Protein AF-A0AB37Z3T2-F1 (afdb_monomer)

Radius of gyration: 26.69 Å; Cα contacts (8 Å, |Δi|>4): 34; chains: 1; bounding box: 44×26×99 Å

Organism: NCBI:txid592361

Secondary structure (DSSP, 8-state):
----HHHHHHHHHHHHHHHHHHHHHHHHHHHHHHHHHTTTTS------HHHHHHHHHHHHHHHHHHHHHHHHHHHHHSPPPP----------------

Sequence (98 aa):
MSKPNTALKLHALRHELNWRSETVQAAGIGLCAIASLLGADGEDHQLSEELTSGLAHAALALGELIKETGSRMWEISAPAAPTEFQKQDGAAAVGSAV

pLDDT: mean 81.57, std 18.87, range [40.0, 98.19]

Solvent-accessible surface area (backbone atoms only — not comparable to full-atom values): 6045 Å² total; per-residue (Å²): 137,84,84,73,64,62,65,56,52,51,50,51,52,50,50,53,50,49,57,49,50,52,52,43,50,53,41,50,54,50,44,51,53,50,38,43,61,74,26,74,77,74,49,90,57,91,66,52,71,68,54,52,50,51,49,52,53,50,46,51,53,40,49,51,50,39,52,54,51,50,52,55,49,47,63,72,68,50,74,79,74,79,76,76,76,82,76,82,83,75,76,88,86,83,86,79,92,130

Structure (mmCIF, N/CA/C/O backbone):
data_AF-A0AB37Z3T2-F1
#
_entry.id   AF-A0AB37Z3T2-F1
#
loop_
_atom_site.group_PDB
_atom_site.id
_atom_site.type_symbol
_atom_site.label_atom_id
_atom_site.label_alt_id
_atom_site.label_comp_id
_atom_site.label_asym_id
_atom_site.label_entity_id
_atom_site.label_seq_id
_atom_site.pdbx_PDB_ins_code
_atom_site.Cartn_x
_atom_site.Cartn_y
_atom_site.Cartn_z
_atom_site.occupancy
_atom_site.B_iso_or_equiv
_atom_site.auth_seq_id
_atom_site.auth_comp_id
_atom_site.auth_asym_id
_atom_site.auth_atom_id
_atom_site.pdbx_PDB_model_num
ATOM 1 N N . MET A 1 1 ? 30.317 4.572 -35.375 1.00 50.25 1 MET A N 1
ATOM 2 C CA . MET A 1 1 ? 28.960 4.036 -35.112 1.00 50.25 1 MET A CA 1
ATOM 3 C C . MET A 1 1 ? 28.683 4.136 -33.620 1.00 50.25 1 MET A C 1
ATOM 5 O O . MET A 1 1 ? 29.129 3.287 -32.862 1.00 50.25 1 MET A O 1
ATOM 9 N N . SER A 1 2 ? 28.049 5.224 -33.184 1.00 48.84 2 SER A N 1
ATOM 10 C CA . SER A 1 2 ? 27.816 5.495 -31.762 1.00 48.84 2 SER A CA 1
ATOM 11 C C . SER A 1 2 ? 26.448 4.930 -31.365 1.00 48.84 2 SER A C 1
ATOM 13 O O . SER A 1 2 ? 25.439 5.340 -31.935 1.00 48.84 2 SER A O 1
ATOM 15 N N . LYS A 1 3 ? 26.398 4.011 -30.390 1.00 56.88 3 LYS A N 1
ATOM 16 C CA . LYS A 1 3 ? 25.166 3.621 -29.674 1.00 56.88 3 LYS A CA 1
ATOM 17 C C . LYS A 1 3 ? 25.128 4.308 -28.292 1.00 56.88 3 LYS A C 1
ATOM 19 O O . LYS A 1 3 ? 25.334 3.628 -27.293 1.00 56.88 3 LYS A O 1
ATOM 24 N N . PRO A 1 4 ? 24.874 5.628 -28.185 1.00 54.72 4 PRO A N 1
ATOM 25 C CA . PRO A 1 4 ? 24.798 6.300 -26.886 1.00 54.72 4 PRO A CA 1
ATOM 26 C C . PRO A 1 4 ? 23.388 6.282 -26.268 1.00 54.72 4 PRO A C 1
ATOM 28 O O . PRO A 1 4 ? 23.212 6.697 -25.131 1.00 54.72 4 PRO A O 1
ATOM 31 N N . ASN A 1 5 ? 22.360 5.812 -26.983 1.00 65.81 5 ASN A N 1
ATOM 32 C CA . ASN A 1 5 ? 20.970 6.096 -26.602 1.00 65.81 5 ASN A CA 1
ATOM 33 C C . ASN A 1 5 ? 20.337 5.039 -25.667 1.00 65.81 5 ASN A C 1
ATOM 35 O O . ASN A 1 5 ? 19.432 5.340 -24.896 1.00 65.81 5 ASN A O 1
ATOM 39 N N . THR A 1 6 ? 20.817 3.792 -25.681 1.00 74.94 6 THR A N 1
ATOM 40 C CA . THR A 1 6 ? 20.186 2.699 -24.915 1.00 74.94 6 THR A CA 1
ATOM 41 C C . THR A 1 6 ? 20.542 2.732 -23.428 1.00 74.94 6 THR A C 1
ATOM 43 O O . THR A 1 6 ? 19.679 2.505 -22.584 1.00 74.94 6 THR A O 1
ATOM 46 N N . ALA A 1 7 ? 21.795 3.056 -23.094 1.00 75.31 7 ALA A N 1
ATOM 47 C CA . ALA A 1 7 ? 22.258 3.119 -21.706 1.00 75.31 7 ALA A CA 1
ATOM 48 C C . ALA A 1 7 ? 21.579 4.256 -20.924 1.00 75.31 7 ALA A C 1
ATOM 50 O O . ALA A 1 7 ? 21.169 4.064 -19.781 1.00 75.31 7 ALA A O 1
ATOM 51 N N . LEU A 1 8 ? 21.393 5.413 -21.569 1.00 74.50 8 LEU A N 1
ATOM 52 C CA . LEU A 1 8 ? 20.740 6.575 -20.968 1.00 74.50 8 LEU A CA 1
ATOM 53 C C . LEU A 1 8 ? 19.245 6.317 -20.706 1.00 74.50 8 LEU A C 1
ATOM 55 O O . LEU A 1 8 ? 18.742 6.646 -19.634 1.00 74.50 8 LEU A O 1
ATOM 59 N N . LYS A 1 9 ? 18.556 5.632 -21.632 1.00 82.88 9 LYS A N 1
ATOM 60 C CA . LYS A 1 9 ? 17.162 5.189 -21.451 1.00 82.88 9 LYS A CA 1
ATOM 61 C C . LYS A 1 9 ? 17.008 4.179 -20.314 1.00 82.88 9 LYS A C 1
ATOM 63 O O . LYS A 1 9 ? 16.096 4.312 -19.507 1.00 82.88 9 LYS A O 1
ATOM 68 N N . LEU A 1 10 ? 17.907 3.198 -20.219 1.00 85.06 10 LEU A N 1
ATOM 69 C CA . LEU A 1 10 ? 17.869 2.204 -19.143 1.00 85.06 10 LEU A CA 1
ATOM 70 C C . LEU A 1 10 ? 18.097 2.840 -17.766 1.00 85.06 10 LEU A C 1
ATOM 72 O O . LEU A 1 10 ? 17.421 2.479 -16.807 1.00 85.06 10 LEU A O 1
ATOM 76 N N . HIS A 1 11 ? 19.031 3.788 -17.668 1.00 87.69 11 HIS A N 1
ATOM 77 C CA . HIS A 1 11 ? 19.271 4.526 -16.431 1.00 87.69 11 HIS A CA 1
ATOM 78 C C . HIS A 1 11 ? 18.034 5.328 -16.005 1.00 87.69 11 HIS A C 1
ATOM 80 O O . HIS A 1 11 ? 17.624 5.240 -14.851 1.00 87.69 11 HIS A O 1
ATOM 86 N N . ALA A 1 12 ? 17.402 6.051 -16.936 1.00 87.19 12 ALA A N 1
ATOM 87 C CA . ALA A 1 12 ? 16.176 6.800 -16.662 1.00 87.19 12 ALA A CA 1
ATOM 88 C C . ALA A 1 12 ? 15.024 5.890 -16.197 1.00 87.19 12 ALA A C 1
ATOM 90 O O . ALA A 1 12 ? 14.366 6.198 -15.209 1.00 87.19 12 ALA A O 1
ATOM 91 N N . LEU A 1 13 ? 14.830 4.735 -16.845 1.00 88.44 13 LEU A N 1
ATOM 92 C CA . LEU A 1 13 ? 13.813 3.752 -16.448 1.00 88.44 13 LEU A CA 1
ATOM 93 C C . LEU A 1 13 ? 14.064 3.189 -15.045 1.00 88.44 13 LEU A C 1
ATOM 95 O O . LEU A 1 13 ? 13.134 3.070 -14.253 1.00 88.44 13 LEU A O 1
ATOM 99 N N . ARG A 1 14 ? 15.320 2.864 -14.718 1.00 90.00 14 ARG A N 1
ATOM 100 C CA . ARG A 1 14 ? 15.691 2.388 -13.377 1.00 90.00 14 ARG A CA 1
ATOM 101 C C . ARG A 1 14 ? 15.452 3.449 -12.315 1.00 90.00 14 ARG A C 1
ATOM 103 O O . ARG A 1 14 ? 14.935 3.121 -11.256 1.00 90.00 14 ARG A O 1
ATOM 110 N N . HIS A 1 15 ? 15.818 4.694 -12.601 1.00 91.56 15 HIS A N 1
ATOM 111 C CA . HIS A 1 15 ? 15.594 5.806 -11.687 1.00 91.56 15 HIS A CA 1
ATOM 112 C C . HIS A 1 15 ? 14.098 6.004 -11.413 1.00 91.56 15 HIS A C 1
ATOM 114 O O . HIS A 1 15 ? 13.688 6.081 -10.259 1.00 91.56 15 HIS A O 1
ATOM 120 N N . GLU A 1 16 ? 13.280 6.014 -12.465 1.00 91.75 16 GLU A N 1
ATOM 121 C CA . GLU A 1 16 ? 11.826 6.149 -12.355 1.00 91.75 16 GLU A CA 1
ATOM 122 C C . GLU A 1 16 ? 11.198 4.995 -11.561 1.00 91.75 16 GLU A C 1
ATOM 124 O O . GLU A 1 16 ? 10.359 5.214 -10.687 1.00 91.75 16 GLU A O 1
ATOM 129 N N . LEU A 1 17 ? 11.627 3.757 -11.824 1.00 92.12 17 LEU A N 1
ATOM 130 C CA . LEU A 1 17 ? 11.142 2.588 -11.096 1.00 92.12 17 LEU A CA 1
ATOM 131 C C . LEU A 1 17 ? 11.564 2.626 -9.623 1.00 92.12 17 LEU A C 1
ATOM 133 O O . LEU A 1 17 ? 10.754 2.294 -8.758 1.00 92.12 17 LEU A O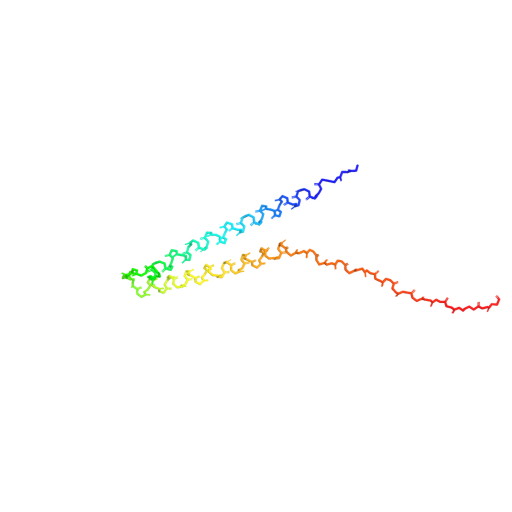 1
ATOM 137 N N . ASN A 1 18 ? 12.791 3.063 -9.328 1.00 93.69 18 ASN A N 1
ATOM 138 C CA . ASN A 1 18 ? 13.287 3.192 -7.960 1.00 93.69 18 ASN A CA 1
ATOM 139 C C . ASN A 1 18 ? 12.475 4.227 -7.169 1.00 93.69 18 ASN A C 1
ATOM 141 O O . ASN A 1 18 ? 11.926 3.901 -6.123 1.00 93.69 18 ASN A O 1
ATOM 145 N N . TRP A 1 19 ? 12.296 5.428 -7.724 1.00 93.69 19 TRP A N 1
ATOM 146 C CA . TRP A 1 19 ? 11.488 6.492 -7.117 1.00 93.69 19 TRP A CA 1
ATOM 147 C C . TRP A 1 19 ? 10.045 6.047 -6.812 1.00 93.69 19 TRP A C 1
ATOM 149 O O . TRP A 1 19 ? 9.488 6.302 -5.741 1.00 93.69 19 TRP A O 1
ATOM 159 N N . ARG A 1 20 ? 9.418 5.326 -7.747 1.00 94.06 20 ARG A N 1
ATOM 160 C CA . ARG A 1 20 ? 8.060 4.794 -7.555 1.00 94.06 20 ARG A CA 1
ATOM 161 C C . ARG A 1 20 ? 8.010 3.686 -6.510 1.00 94.06 20 ARG A C 1
ATOM 163 O O . ARG A 1 20 ? 7.067 3.639 -5.725 1.00 94.06 20 ARG A O 1
ATOM 170 N N . SER A 1 21 ? 9.031 2.834 -6.471 1.00 94.19 21 SER A N 1
ATOM 171 C CA . SER A 1 21 ? 9.158 1.785 -5.453 1.00 94.19 21 SER A CA 1
ATOM 172 C C . SER A 1 21 ? 9.273 2.387 -4.051 1.00 94.19 21 SER A C 1
ATOM 174 O O . SER A 1 21 ? 8.594 1.924 -3.137 1.00 94.19 21 SER A O 1
ATOM 176 N N . GLU A 1 22 ? 10.053 3.460 -3.895 1.00 96.50 22 GLU A N 1
ATOM 177 C CA . GLU A 1 22 ? 10.155 4.218 -2.640 1.00 96.50 22 GLU A CA 1
ATOM 178 C C . GLU A 1 22 ? 8.797 4.796 -2.219 1.00 96.50 22 GLU A C 1
ATOM 180 O O . GLU A 1 22 ? 8.414 4.693 -1.055 1.00 96.50 22 GLU A O 1
ATOM 185 N N . THR A 1 23 ? 8.022 5.323 -3.172 1.00 96.56 23 THR A N 1
ATOM 186 C CA . THR A 1 23 ? 6.669 5.844 -2.908 1.00 96.56 23 THR A CA 1
ATOM 187 C C . THR A 1 23 ? 5.731 4.750 -2.389 1.00 96.56 23 THR A C 1
ATOM 189 O O . THR A 1 23 ? 5.049 4.945 -1.383 1.00 96.56 23 THR A O 1
ATOM 192 N N . VAL A 1 24 ? 5.715 3.579 -3.037 1.00 97.38 24 VAL A N 1
ATOM 193 C CA . VAL A 1 24 ? 4.895 2.433 -2.604 1.00 97.38 24 VAL A CA 1
ATOM 194 C C . VAL A 1 24 ? 5.321 1.950 -1.220 1.00 97.38 24 VAL A C 1
ATOM 196 O O . VAL A 1 24 ? 4.468 1.690 -0.373 1.00 97.38 24 VAL A O 1
ATOM 199 N N . GLN A 1 25 ? 6.628 1.861 -0.965 1.00 97.88 25 GLN A N 1
ATOM 200 C CA . GLN A 1 25 ? 7.150 1.443 0.331 1.00 97.88 25 GLN A CA 1
ATOM 201 C C . GLN A 1 25 ? 6.752 2.422 1.441 1.00 97.88 25 GLN A C 1
ATOM 203 O O . GLN A 1 25 ? 6.250 1.991 2.478 1.00 97.88 25 GLN A O 1
ATOM 208 N N . ALA A 1 26 ? 6.919 3.727 1.218 1.00 97.44 26 ALA A N 1
ATOM 209 C CA . ALA A 1 26 ? 6.538 4.755 2.181 1.00 97.44 26 ALA A CA 1
ATOM 210 C C . ALA A 1 26 ? 5.031 4.728 2.481 1.00 97.44 26 ALA A C 1
ATOM 212 O O . ALA A 1 26 ? 4.630 4.771 3.645 1.00 97.44 26 ALA A O 1
A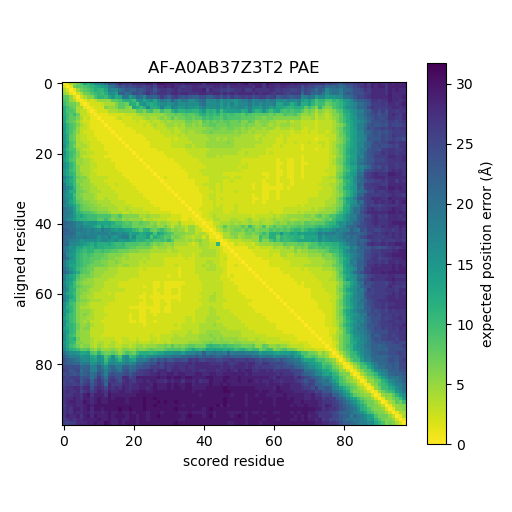TOM 213 N N . ALA A 1 27 ? 4.192 4.585 1.451 1.00 97.69 27 ALA A N 1
ATOM 214 C CA . ALA A 1 27 ? 2.748 4.459 1.625 1.00 97.69 27 ALA A CA 1
ATOM 215 C C . ALA A 1 27 ? 2.364 3.180 2.392 1.00 97.69 27 ALA A C 1
ATOM 217 O O . ALA A 1 27 ? 1.503 3.227 3.268 1.00 97.69 27 ALA A O 1
ATOM 218 N N . GLY A 1 28 ? 3.041 2.059 2.122 1.00 97.81 28 GLY A N 1
ATOM 219 C CA . GLY A 1 28 ? 2.862 0.808 2.861 1.00 97.81 28 GLY A CA 1
ATOM 220 C C . GLY A 1 28 ? 3.222 0.936 4.344 1.00 97.81 28 GLY A C 1
ATOM 221 O O . GLY A 1 28 ? 2.466 0.480 5.196 1.00 97.81 28 GLY A O 1
ATOM 222 N N . ILE A 1 29 ? 4.323 1.623 4.668 1.00 98.06 29 ILE A N 1
ATOM 223 C CA . ILE 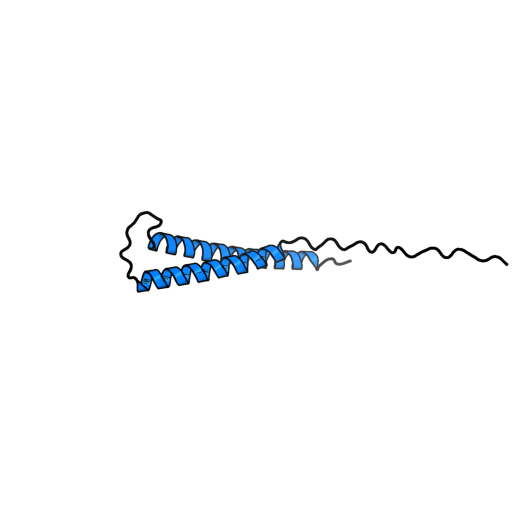A 1 29 ? 4.699 1.931 6.059 1.00 98.06 29 ILE A CA 1
ATOM 224 C C . ILE A 1 29 ? 3.609 2.772 6.738 1.00 98.06 29 ILE A C 1
ATOM 226 O O . ILE A 1 29 ? 3.212 2.466 7.862 1.00 98.06 29 ILE A O 1
ATOM 230 N N . GLY A 1 30 ? 3.086 3.791 6.047 1.00 97.44 30 GLY A N 1
ATOM 231 C CA . GLY A 1 30 ? 1.979 4.610 6.545 1.00 97.44 30 GLY A CA 1
ATOM 232 C C . GLY A 1 30 ? 0.714 3.793 6.823 1.00 97.44 30 GLY A C 1
ATOM 233 O O . GLY A 1 30 ? 0.101 3.956 7.876 1.00 97.44 30 GLY A O 1
ATOM 234 N N . LEU A 1 31 ? 0.357 2.864 5.931 1.00 97.56 31 LEU A N 1
ATOM 235 C CA . LEU A 1 31 ? -0.773 1.953 6.135 1.00 97.56 31 LEU A CA 1
ATOM 236 C C . LEU A 1 31 ? -0.575 1.036 7.343 1.00 97.56 31 LEU A C 1
ATOM 238 O O . LEU A 1 31 ? -1.515 0.857 8.113 1.00 97.56 31 LEU A O 1
ATOM 242 N N . CYS A 1 32 ? 0.628 0.493 7.547 1.00 97.19 32 CYS A N 1
ATOM 243 C CA . CYS A 1 32 ? 0.929 -0.306 8.736 1.00 97.19 32 CYS A CA 1
ATOM 244 C C . CYS A 1 32 ? 0.772 0.514 10.021 1.00 97.19 32 CYS A C 1
ATOM 246 O O . CYS A 1 32 ? 0.160 0.039 10.971 1.00 97.19 32 CYS A O 1
ATOM 248 N N . ALA A 1 33 ? 1.265 1.756 10.039 1.00 95.62 33 ALA A N 1
ATOM 249 C CA . ALA A 1 33 ? 1.112 2.641 11.192 1.00 95.62 33 ALA A CA 1
ATOM 250 C C . ALA A 1 33 ? -0.365 2.949 11.487 1.00 95.62 33 ALA A C 1
ATOM 252 O O . ALA A 1 33 ? -0.785 2.896 12.640 1.00 95.62 33 ALA A O 1
ATOM 253 N N . ILE A 1 34 ? -1.171 3.218 10.453 1.00 95.88 34 ILE A N 1
ATOM 254 C CA . ILE A 1 34 ? -2.619 3.419 10.608 1.00 95.88 34 ILE A CA 1
ATOM 255 C C . ILE A 1 34 ? -3.291 2.147 11.137 1.00 95.88 34 ILE A C 1
ATOM 257 O O . ILE A 1 34 ? -4.128 2.234 12.029 1.00 95.88 34 ILE A O 1
ATOM 261 N N . ALA A 1 35 ? -2.922 0.971 10.628 1.00 94.19 35 ALA A N 1
ATOM 262 C CA . ALA A 1 35 ? -3.473 -0.296 11.097 1.00 94.19 35 ALA A CA 1
ATOM 263 C C . ALA A 1 35 ? -3.160 -0.545 12.582 1.00 94.19 35 ALA A C 1
ATOM 265 O O . ALA A 1 35 ? -4.062 -0.925 13.324 1.00 94.19 35 ALA A O 1
ATOM 266 N N . SER A 1 36 ? -1.927 -0.275 13.027 1.00 93.56 36 SER A N 1
ATOM 267 C CA . SER A 1 36 ? -1.560 -0.324 14.450 1.00 93.56 36 SER A CA 1
ATOM 268 C C . SER A 1 36 ? -2.406 0.633 15.288 1.00 93.56 36 SER A C 1
ATOM 270 O O . SER A 1 36 ? -3.003 0.206 16.267 1.00 93.56 36 SER A O 1
ATOM 272 N N . LEU A 1 37 ? -2.571 1.891 14.860 1.00 92.81 37 LEU A N 1
ATOM 273 C CA . LEU A 1 37 ? -3.429 2.852 15.569 1.00 92.81 37 LEU A CA 1
ATOM 274 C C . LEU A 1 37 ? -4.887 2.385 15.669 1.00 92.81 37 LEU A C 1
ATOM 276 O O . LEU A 1 37 ? -5.559 2.684 16.647 1.00 92.81 37 LEU A O 1
ATOM 280 N N . LEU A 1 38 ? -5.379 1.649 14.671 1.00 90.62 38 LEU A N 1
ATOM 281 C CA . LEU A 1 38 ? -6.719 1.058 14.668 1.00 90.62 38 LEU A CA 1
ATOM 282 C C . LEU A 1 38 ? -6.809 -0.262 15.464 1.00 90.62 38 LEU A C 1
ATOM 284 O O . LEU A 1 38 ? -7.862 -0.897 15.453 1.00 90.62 38 LEU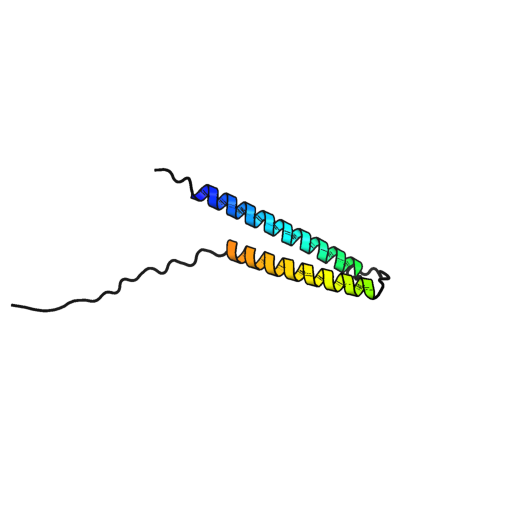 A O 1
ATOM 288 N N . GLY A 1 39 ? -5.733 -0.683 16.135 1.00 89.44 39 GLY A N 1
ATOM 289 C CA . GLY A 1 39 ? -5.694 -1.864 17.000 1.00 89.44 39 GLY A CA 1
ATOM 290 C C . GLY A 1 39 ? -5.399 -3.184 16.284 1.00 89.44 39 GLY A C 1
ATOM 291 O O . GLY A 1 39 ? -5.686 -4.255 16.819 1.00 89.44 39 GLY A O 1
ATOM 292 N N . ALA A 1 40 ? -4.822 -3.160 15.076 1.00 90.25 40 ALA A N 1
ATOM 293 C CA . ALA A 1 40 ? -4.407 -4.387 14.381 1.00 90.25 40 ALA A CA 1
ATOM 294 C C . ALA A 1 40 ? -3.259 -5.137 15.091 1.00 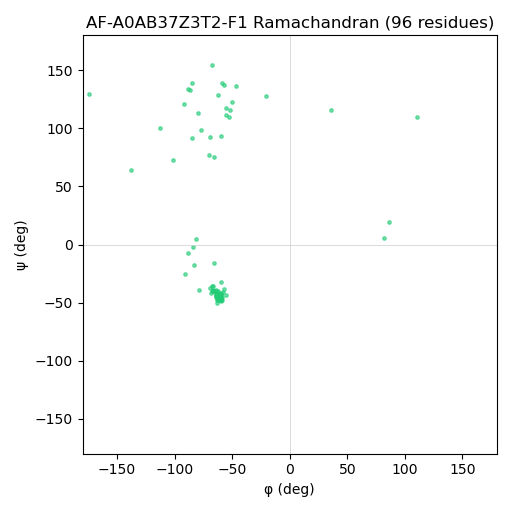90.25 40 ALA A C 1
ATOM 296 O O . ALA A 1 40 ? -3.017 -6.308 14.801 1.00 90.25 40 ALA A O 1
ATOM 297 N N . ASP A 1 41 ? -2.560 -4.475 16.014 1.00 90.25 41 ASP A N 1
ATOM 298 C CA . ASP A 1 41 ? -1.563 -5.056 16.921 1.00 90.25 41 ASP A CA 1
ATOM 299 C C . ASP A 1 41 ? -2.179 -5.683 18.186 1.00 90.25 41 ASP A C 1
ATOM 301 O O . ASP A 1 41 ? -1.465 -6.296 18.980 1.00 90.25 41 ASP A O 1
ATOM 305 N N . GLY A 1 42 ? -3.503 -5.595 18.347 1.00 83.62 42 GLY A N 1
ATOM 306 C CA . GLY A 1 42 ? -4.221 -6.085 19.519 1.00 83.62 42 GLY A CA 1
ATOM 307 C C . GLY A 1 42 ? -4.197 -5.122 20.707 1.00 83.62 42 GLY A C 1
ATOM 308 O O . GLY A 1 42 ? -4.701 -5.489 21.770 1.00 83.62 42 GLY A O 1
ATOM 309 N N . GLU A 1 43 ? -3.644 -3.915 20.549 1.00 86.75 43 GLU A N 1
ATOM 310 C CA . GLU A 1 43 ? -3.716 -2.862 21.558 1.00 86.75 43 GLU A CA 1
ATOM 311 C C . GLU A 1 43 ? -4.976 -2.008 21.369 1.00 86.75 43 GLU A C 1
ATOM 313 O O . GLU A 1 43 ? -5.316 -1.574 20.264 1.00 86.75 43 GLU A O 1
ATOM 318 N N . ASP A 1 44 ? -5.683 -1.756 22.472 1.00 80.69 44 ASP A N 1
ATOM 319 C CA . ASP A 1 44 ? -6.907 -0.958 22.461 1.00 80.69 44 ASP A CA 1
ATOM 320 C C . ASP A 1 44 ? -6.555 0.531 22.554 1.00 80.69 44 ASP A C 1
ATOM 322 O O . ASP A 1 44 ? -6.374 1.108 23.632 1.00 80.69 44 ASP A O 1
ATOM 326 N N . HIS A 1 45 ? -6.401 1.152 21.389 1.00 82.44 45 HIS A N 1
ATOM 327 C CA . HIS A 1 45 ? -6.172 2.580 21.277 1.00 82.44 45 HIS A CA 1
ATOM 328 C C . HIS A 1 45 ? -7.514 3.304 21.431 1.00 82.44 45 HIS A C 1
ATOM 330 O O . HIS A 1 45 ? -8.394 3.195 20.578 1.00 82.44 45 HIS A O 1
ATOM 336 N N . GLN A 1 46 ? -7.686 4.072 22.512 1.00 87.75 46 GLN A N 1
ATOM 337 C CA . GLN A 1 46 ? -8.882 4.899 22.721 1.00 87.75 46 GLN A CA 1
ATOM 338 C C . GLN A 1 46 ? -8.913 6.080 21.736 1.00 87.75 46 GLN A C 1
ATOM 340 O O . GLN A 1 46 ? -8.592 7.217 22.083 1.00 87.75 46 GLN A O 1
ATOM 345 N N . LEU A 1 47 ? -9.281 5.802 20.487 1.00 90.19 47 LEU A N 1
ATOM 346 C CA . LEU A 1 47 ? -9.445 6.798 19.437 1.00 90.19 47 LEU A CA 1
ATOM 347 C C . LEU A 1 47 ? -10.845 7.411 19.497 1.00 90.19 47 LEU A C 1
ATOM 349 O O . LEU A 1 47 ? -11.846 6.717 19.682 1.00 90.19 47 LEU A O 1
ATOM 353 N N . SER A 1 48 ? -10.928 8.727 19.296 1.00 92.62 48 SER A N 1
ATOM 354 C CA . SER A 1 48 ? -12.216 9.376 19.059 1.00 92.62 48 SER A CA 1
ATOM 355 C C . SER A 1 48 ? -12.788 8.945 17.706 1.00 92.62 48 SER A C 1
ATOM 357 O O . SER A 1 48 ? -12.050 8.611 16.780 1.00 92.62 48 SER A O 1
ATOM 359 N N . GLU A 1 49 ? -14.112 9.006 17.561 1.00 91.69 49 GLU A N 1
ATOM 360 C CA . GLU A 1 49 ? -14.790 8.689 16.297 1.00 91.69 49 GLU A CA 1
ATOM 361 C C . GLU A 1 49 ? -14.285 9.559 15.129 1.00 91.69 49 GLU A C 1
ATOM 363 O O . GLU A 1 49 ? -14.075 9.063 14.022 1.00 91.69 49 GLU A O 1
ATOM 368 N N . GLU A 1 50 ? -14.010 10.840 15.390 1.00 94.00 50 GLU A N 1
ATOM 369 C CA . GLU A 1 50 ? -13.428 11.765 14.411 1.00 94.00 50 GLU A CA 1
ATOM 370 C C . GLU A 1 50 ? -12.040 11.306 13.943 1.00 94.00 50 GLU A C 1
ATOM 372 O O . GLU A 1 50 ? -11.767 11.289 12.741 1.00 94.00 50 GLU A O 1
ATOM 377 N N . LEU A 1 51 ? -11.177 10.876 14.870 1.00 94.31 51 LEU A N 1
ATOM 378 C CA . LEU A 1 51 ? -9.836 10.395 14.544 1.00 94.31 51 LEU A CA 1
ATOM 379 C C . LEU A 1 51 ? -9.892 9.071 13.778 1.00 94.31 51 LEU A C 1
ATOM 381 O O . LEU A 1 51 ? -9.189 8.916 12.782 1.00 94.31 51 LEU A O 1
ATOM 385 N N . THR A 1 52 ? -10.771 8.153 14.180 1.00 93.62 52 THR A N 1
ATOM 386 C CA . THR A 1 52 ? -11.019 6.894 13.463 1.00 93.62 52 THR A CA 1
ATOM 387 C C . THR A 1 52 ? -11.481 7.154 12.029 1.00 93.62 52 THR A C 1
ATOM 389 O O . THR A 1 52 ? -10.951 6.560 11.089 1.00 93.62 52 THR A O 1
ATOM 392 N N . SER A 1 53 ? -12.414 8.091 11.833 1.00 94.00 53 SER A N 1
ATOM 393 C CA . SER A 1 53 ? -12.858 8.507 10.500 1.00 94.00 53 SER A CA 1
ATOM 394 C C . SER A 1 53 ? -11.713 9.125 9.689 1.00 94.00 53 SER A C 1
ATOM 396 O O . SER A 1 53 ? -11.503 8.753 8.533 1.00 94.00 53 SER A O 1
ATOM 398 N N . GLY A 1 54 ? -10.912 10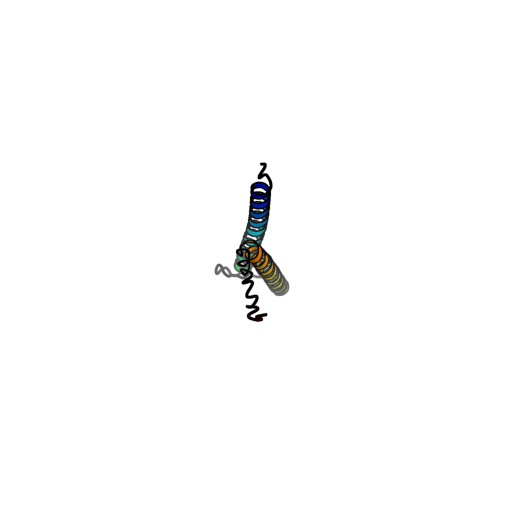.011 10.290 1.00 96.44 54 GLY A N 1
ATOM 399 C CA . GLY A 1 54 ? -9.741 10.607 9.643 1.00 96.44 54 GLY A CA 1
ATOM 400 C C . GLY A 1 54 ? -8.699 9.568 9.213 1.00 96.44 54 GLY A C 1
ATOM 401 O O . GLY A 1 54 ? -8.214 9.611 8.081 1.00 96.44 54 GLY A O 1
ATOM 402 N N . LEU A 1 55 ? -8.409 8.588 10.072 1.00 95.81 55 LEU A N 1
ATOM 403 C CA . LEU A 1 55 ? -7.504 7.475 9.776 1.00 95.81 55 LEU A CA 1
ATOM 404 C C . LEU A 1 55 ? -8.037 6.584 8.649 1.00 95.81 55 LEU A C 1
ATOM 406 O O . LEU A 1 55 ? -7.265 6.181 7.780 1.00 95.81 55 LEU A O 1
ATOM 410 N N . ALA A 1 56 ? -9.346 6.329 8.602 1.00 94.94 56 ALA A N 1
ATOM 411 C CA . ALA A 1 56 ? -9.963 5.582 7.507 1.00 94.94 56 ALA A CA 1
ATOM 412 C C . ALA A 1 56 ? -9.817 6.310 6.157 1.00 94.94 56 ALA A C 1
ATOM 414 O O . ALA A 1 56 ? -9.462 5.691 5.153 1.00 94.94 56 ALA A O 1
ATOM 415 N N . HIS A 1 57 ? -10.015 7.633 6.129 1.00 97.25 57 HIS A N 1
ATOM 416 C CA . HIS A 1 57 ? -9.790 8.439 4.924 1.00 97.25 57 HIS A CA 1
ATOM 417 C C . HIS A 1 57 ? -8.312 8.465 4.517 1.00 97.25 57 HIS A C 1
ATOM 419 O O . HIS A 1 57 ? -8.001 8.365 3.329 1.00 97.25 57 HIS A O 1
ATOM 425 N N . ALA A 1 58 ? -7.395 8.554 5.484 1.00 97.75 58 ALA A N 1
ATOM 426 C CA . ALA A 1 58 ? -5.961 8.479 5.223 1.00 97.75 58 ALA A CA 1
ATOM 427 C C . ALA A 1 58 ? -5.566 7.117 4.629 1.00 97.75 58 ALA A C 1
ATOM 429 O O . ALA A 1 58 ? -4.837 7.068 3.638 1.00 97.75 58 ALA A O 1
ATOM 430 N N . ALA A 1 59 ? -6.095 6.016 5.171 1.00 97.62 59 ALA A N 1
ATOM 431 C CA . ALA A 1 59 ? -5.870 4.676 4.638 1.00 97.62 59 ALA A CA 1
ATOM 432 C C . ALA A 1 59 ? -6.398 4.537 3.203 1.00 97.62 59 ALA A C 1
ATOM 434 O O . ALA A 1 59 ? -5.697 4.009 2.339 1.00 97.62 59 ALA A O 1
ATOM 435 N N . LEU A 1 60 ? -7.595 5.065 2.921 1.00 97.75 60 LEU A N 1
ATOM 436 C CA . LEU A 1 60 ? -8.160 5.081 1.571 1.00 97.75 60 LEU A CA 1
ATOM 437 C C . LEU A 1 60 ? -7.260 5.853 0.593 1.00 97.75 60 LEU A C 1
ATOM 439 O O . LEU A 1 60 ? -6.940 5.344 -0.480 1.00 97.75 60 LEU A O 1
ATOM 443 N N . ALA A 1 61 ? -6.813 7.052 0.972 1.00 97.94 61 ALA A N 1
ATOM 444 C CA . ALA A 1 61 ? -5.948 7.881 0.136 1.00 97.94 61 ALA A CA 1
ATOM 445 C C . ALA A 1 61 ? -4.596 7.204 -0.159 1.00 97.94 61 ALA A C 1
ATOM 447 O O . ALA A 1 61 ? -4.133 7.218 -1.300 1.00 97.94 61 ALA A O 1
ATOM 448 N N . LEU A 1 62 ? -3.980 6.566 0.843 1.00 97.75 62 LEU A N 1
ATOM 449 C CA . LEU A 1 62 ? -2.744 5.799 0.658 1.00 97.75 62 LEU A CA 1
ATOM 450 C C . LEU A 1 62 ? -2.962 4.560 -0.221 1.00 97.75 62 LEU A C 1
ATOM 452 O O . LEU A 1 62 ? -2.120 4.253 -1.064 1.00 97.75 62 LEU A O 1
ATOM 456 N N . GLY A 1 63 ? -4.094 3.871 -0.067 1.00 97.75 63 GLY A N 1
ATOM 457 C CA . GLY A 1 63 ? -4.469 2.745 -0.920 1.00 97.75 63 GLY A CA 1
ATOM 458 C C . GLY A 1 63 ? -4.611 3.148 -2.391 1.00 97.75 63 GLY A C 1
ATOM 459 O O . GLY A 1 63 ? -4.064 2.481 -3.271 1.00 97.75 63 GLY A O 1
ATOM 460 N N . GLU A 1 64 ? -5.275 4.272 -2.663 1.00 98.19 64 GLU A N 1
ATOM 461 C CA . GLU A 1 64 ? -5.390 4.833 -4.015 1.00 98.19 64 GLU A CA 1
ATOM 462 C C . GLU A 1 64 ? -4.023 5.228 -4.591 1.00 98.19 64 GLU A C 1
ATOM 464 O O . GLU A 1 64 ? -3.718 4.877 -5.733 1.00 98.19 64 GLU A O 1
ATOM 469 N N . LEU A 1 65 ? -3.153 5.856 -3.789 1.00 97.62 65 LEU A N 1
ATOM 470 C CA . LEU A 1 65 ? -1.787 6.196 -4.196 1.00 97.62 65 LEU A CA 1
ATOM 471 C C . LEU A 1 65 ? -0.970 4.953 -4.581 1.00 97.62 65 LEU A C 1
ATOM 473 O O . LEU A 1 65 ? -0.279 4.961 -5.605 1.00 97.62 65 LEU A O 1
ATOM 477 N N . ILE A 1 66 ? -1.040 3.879 -3.786 1.00 97.75 66 ILE A N 1
ATOM 478 C CA . ILE A 1 66 ? -0.351 2.615 -4.085 1.00 97.75 66 ILE A CA 1
ATOM 479 C C . ILE A 1 66 ? -0.902 2.003 -5.371 1.00 97.75 66 ILE A C 1
ATOM 481 O O . ILE A 1 66 ? -0.120 1.590 -6.228 1.00 97.75 66 ILE A O 1
ATOM 485 N N . LYS A 1 67 ? -2.228 1.972 -5.538 1.00 97.25 67 LYS A N 1
ATOM 486 C CA . LYS A 1 67 ? -2.883 1.435 -6.738 1.00 97.25 67 LYS A CA 1
ATOM 487 C C . LYS A 1 67 ? -2.446 2.184 -7.997 1.00 97.25 67 LYS A C 1
ATOM 489 O O . LYS A 1 67 ? -2.058 1.557 -8.986 1.00 97.25 67 LYS A O 1
ATOM 494 N N . GLU A 1 68 ? -2.471 3.514 -7.965 1.00 97.06 68 GLU A N 1
ATOM 495 C CA . GLU A 1 68 ? -2.038 4.351 -9.086 1.00 97.06 68 GLU A CA 1
ATOM 496 C C . GLU A 1 68 ? -0.544 4.160 -9.383 1.00 97.06 68 GLU A C 1
ATOM 498 O O . GLU A 1 68 ? -0.151 3.929 -10.530 1.00 97.06 68 GLU A O 1
ATOM 503 N N . THR A 1 69 ? 0.299 4.211 -8.350 1.00 96.06 69 THR A N 1
ATOM 504 C CA . THR A 1 69 ? 1.753 4.081 -8.505 1.00 96.06 69 THR A CA 1
ATOM 505 C C . THR A 1 69 ? 2.132 2.703 -9.038 1.00 96.06 69 THR A C 1
ATOM 507 O O . THR A 1 69 ? 2.924 2.613 -9.977 1.00 96.06 69 THR A O 1
ATOM 510 N N . GLY A 1 70 ? 1.521 1.645 -8.503 1.00 94.44 70 GLY A N 1
ATOM 511 C CA . GLY A 1 70 ? 1.709 0.269 -8.952 1.00 94.44 70 GLY A CA 1
ATOM 512 C C . GLY A 1 70 ? 1.271 0.062 -10.401 1.00 94.44 70 GLY A C 1
ATOM 513 O O . GLY A 1 70 ? 1.994 -0.574 -11.165 1.00 94.44 70 GLY A O 1
ATOM 514 N N . SER A 1 71 ? 0.156 0.670 -10.818 1.00 93.88 71 SER A N 1
ATOM 515 C CA . SER A 1 71 ? -0.304 0.616 -12.216 1.00 93.88 71 SER A CA 1
ATOM 516 C C . SER A 1 71 ? 0.722 1.239 -13.167 1.00 93.88 71 SER A C 1
ATOM 518 O O . SER A 1 71 ? 1.104 0.632 -14.164 1.00 93.88 71 SER A O 1
ATOM 520 N N . ARG A 1 72 ? 1.269 2.406 -12.814 1.00 90.94 72 ARG A N 1
ATOM 521 C CA . ARG A 1 72 ? 2.320 3.056 -13.612 1.00 90.94 72 ARG A CA 1
ATOM 522 C C . ARG A 1 72 ? 3.638 2.265 -13.606 1.00 90.94 72 ARG A C 1
ATOM 524 O O . ARG A 1 72 ? 4.337 2.227 -14.614 1.00 90.94 72 ARG A O 1
ATOM 531 N N . MET A 1 73 ? 3.999 1.617 -12.494 1.00 91.44 73 MET A N 1
ATOM 532 C CA . MET A 1 73 ? 5.159 0.710 -12.449 1.00 91.44 73 MET A CA 1
ATOM 533 C C . MET A 1 73 ? 4.963 -0.496 -13.371 1.00 91.44 73 MET A C 1
ATOM 535 O O . MET A 1 73 ? 5.899 -0.886 -14.069 1.00 91.44 73 MET A O 1
ATOM 539 N N . TRP A 1 74 ? 3.750 -1.052 -13.408 1.00 89.31 74 TRP A N 1
ATOM 540 C CA . TRP A 1 74 ? 3.399 -2.143 -14.309 1.00 89.31 74 TRP A CA 1
ATOM 541 C C . TRP A 1 74 ? 3.580 -1.738 -15.774 1.00 89.31 74 TRP A C 1
ATOM 543 O O . TRP A 1 74 ? 4.257 -2.449 -16.514 1.00 89.31 74 TRP A O 1
ATOM 553 N N . GLU A 1 75 ? 3.081 -0.565 -16.171 1.00 87.69 75 GLU A N 1
ATOM 554 C CA . GLU A 1 75 ? 3.251 -0.015 -17.525 1.00 87.69 75 GLU A CA 1
ATOM 555 C C . GLU A 1 75 ? 4.725 0.150 -17.921 1.00 87.69 75 GLU A C 1
ATOM 557 O O . GLU A 1 75 ? 5.102 -0.179 -19.043 1.00 87.69 75 GLU A O 1
ATOM 562 N N . ILE A 1 76 ? 5.577 0.604 -16.995 1.00 85.56 76 ILE A N 1
ATOM 563 C CA . ILE A 1 76 ? 7.029 0.727 -17.218 1.00 85.56 76 ILE A CA 1
ATOM 564 C C . ILE A 1 76 ? 7.690 -0.649 -17.386 1.00 85.56 76 ILE A C 1
ATOM 566 O O . ILE A 1 76 ? 8.653 -0.790 -18.142 1.00 85.56 76 ILE A O 1
ATOM 570 N N . SER A 1 77 ? 7.202 -1.657 -16.660 1.00 79.44 77 SER A N 1
ATOM 5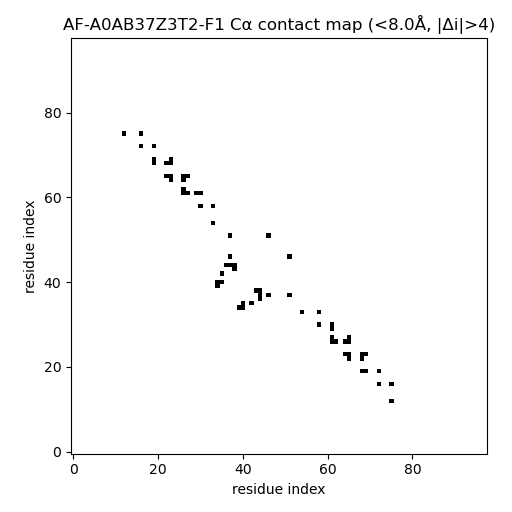71 C CA . SER A 1 77 ? 7.747 -3.018 -16.682 1.00 79.44 77 SER A CA 1
ATOM 572 C C . SER A 1 77 ? 7.233 -3.876 -17.838 1.00 79.44 77 SER A C 1
ATOM 574 O O . SER A 1 77 ? 7.844 -4.900 -18.155 1.00 79.44 77 SER A O 1
ATOM 576 N N . ALA A 1 78 ? 6.121 -3.477 -18.463 1.00 76.94 78 ALA A N 1
ATOM 577 C CA . ALA A 1 78 ? 5.514 -4.226 -19.544 1.00 76.94 78 ALA A CA 1
ATOM 578 C C . ALA A 1 78 ? 6.494 -4.307 -20.729 1.00 76.94 78 ALA A C 1
ATOM 580 O O . ALA A 1 78 ? 7.030 -3.282 -21.167 1.00 76.94 78 ALA A O 1
ATOM 581 N N . PRO A 1 79 ? 6.761 -5.511 -21.269 1.00 62.97 79 PRO A N 1
ATOM 582 C CA . PRO A 1 79 ? 7.567 -5.629 -22.472 1.00 62.97 79 PRO A CA 1
ATOM 583 C C . PRO A 1 79 ? 6.891 -4.841 -23.596 1.00 62.97 79 PRO A C 1
ATOM 585 O O . PRO A 1 79 ? 5.667 -4.890 -23.739 1.00 62.97 79 PRO A O 1
ATOM 588 N N . ALA A 1 80 ? 7.684 -4.122 -24.398 1.00 60.50 80 ALA A N 1
ATOM 589 C CA . ALA A 1 80 ? 7.179 -3.509 -25.621 1.00 60.50 80 ALA A CA 1
ATOM 590 C C . ALA A 1 80 ? 6.421 -4.587 -26.404 1.00 60.50 80 ALA A C 1
ATOM 592 O O . ALA A 1 80 ? 6.984 -5.657 -26.657 1.00 60.50 80 ALA A O 1
ATOM 593 N N . ALA A 1 81 ? 5.143 -4.329 -26.704 1.00 59.34 81 ALA A N 1
ATOM 594 C CA . ALA A 1 81 ? 4.299 -5.266 -27.433 1.00 59.34 81 ALA A CA 1
ATOM 595 C C . ALA A 1 81 ? 5.074 -5.800 -28.649 1.00 59.34 81 ALA A C 1
ATOM 597 O O . ALA A 1 81 ? 5.769 -5.010 -29.300 1.00 59.34 81 ALA A O 1
ATOM 598 N N . PRO A 1 82 ? 5.021 -7.115 -28.934 1.00 48.72 82 PRO A N 1
ATOM 599 C CA . PRO A 1 82 ? 5.726 -7.668 -30.076 1.00 48.72 82 PRO A CA 1
ATOM 600 C C . PRO A 1 82 ? 5.269 -6.904 -31.312 1.00 48.72 82 PRO A C 1
ATOM 602 O O . PRO A 1 82 ? 4.083 -6.885 -31.630 1.00 48.72 82 PRO A O 1
ATOM 605 N N . THR A 1 83 ? 6.212 -6.223 -31.963 1.00 55.16 83 THR A N 1
ATOM 606 C CA . THR A 1 83 ? 5.989 -5.548 -33.234 1.00 55.16 83 THR A CA 1
ATOM 607 C C . THR A 1 83 ? 5.388 -6.585 -34.170 1.00 55.16 83 THR A C 1
ATOM 609 O O . THR A 1 83 ? 6.064 -7.557 -34.514 1.00 55.16 83 THR A O 1
ATOM 612 N N . GLU A 1 84 ? 4.110 -6.437 -34.513 1.00 49.62 84 GLU A N 1
ATOM 613 C CA . GLU A 1 84 ? 3.460 -7.309 -35.480 1.00 49.62 84 GLU A CA 1
ATOM 614 C C . GLU A 1 84 ? 4.333 -7.322 -36.736 1.00 49.62 84 GLU A C 1
ATOM 616 O O . GLU A 1 84 ? 4.577 -6.287 -37.363 1.00 49.62 84 GLU A O 1
ATOM 621 N N . PHE A 1 85 ? 4.880 -8.495 -37.059 1.00 49.22 85 PHE A N 1
ATOM 622 C CA . PHE A 1 85 ? 5.547 -8.720 -38.328 1.00 49.22 85 PHE A CA 1
ATOM 623 C C . PHE A 1 85 ? 4.536 -8.362 -39.413 1.00 49.22 85 PHE A C 1
ATOM 625 O O . PHE A 1 85 ? 3.536 -9.062 -39.575 1.00 49.22 85 PHE A O 1
ATOM 632 N N . GLN A 1 86 ? 4.787 -7.272 -40.142 1.00 45.97 86 GLN A N 1
ATOM 633 C CA . GLN A 1 86 ? 4.058 -6.960 -41.362 1.00 45.97 86 GLN A CA 1
ATOM 634 C C . GLN A 1 86 ? 4.273 -8.114 -42.337 1.00 45.97 86 GLN A C 1
ATOM 636 O O . GLN A 1 86 ? 5.251 -8.169 -43.082 1.00 45.97 86 GLN A O 1
ATOM 641 N N . LYS A 1 87 ? 3.344 -9.063 -42.313 1.00 48.75 87 LYS A N 1
ATOM 642 C CA . LYS A 1 87 ? 3.168 -10.040 -43.367 1.00 48.75 87 LYS A CA 1
ATOM 643 C C . LYS A 1 87 ? 2.631 -9.254 -44.561 1.00 48.75 87 LYS A C 1
ATOM 645 O O . LYS A 1 87 ? 1.434 -9.000 -44.657 1.00 48.75 87 LYS A O 1
ATOM 650 N N . GLN A 1 88 ? 3.532 -8.785 -45.425 1.00 47.97 88 GLN A N 1
ATOM 651 C CA . GLN A 1 88 ? 3.180 -8.343 -46.774 1.00 47.97 88 GLN A CA 1
ATOM 652 C C . GLN A 1 88 ? 2.700 -9.570 -47.560 1.00 47.97 88 GLN A C 1
ATOM 654 O O . GLN A 1 88 ? 3.418 -10.129 -48.382 1.00 47.97 88 GLN A O 1
ATOM 659 N N . ASP A 1 89 ? 1.478 -10.013 -47.276 1.00 53.31 89 ASP A N 1
ATOM 660 C CA . ASP A 1 89 ? 0.718 -10.853 -48.188 1.00 53.31 89 ASP A CA 1
ATOM 661 C C . ASP A 1 89 ? 0.165 -9.923 -49.278 1.00 53.31 89 ASP A C 1
ATOM 663 O O . ASP A 1 89 ? -0.811 -9.201 -49.080 1.00 53.31 89 ASP A O 1
ATOM 667 N N . GLY A 1 90 ? 0.850 -9.896 -50.422 1.00 45.00 90 GLY A N 1
ATOM 668 C CA . GLY A 1 90 ? 0.515 -9.071 -51.581 1.00 45.00 90 GLY A CA 1
ATOM 669 C C . GLY A 1 90 ? 0.668 -9.839 -52.890 1.00 45.00 90 GLY A C 1
ATOM 670 O O . GLY A 1 90 ? 1.542 -9.534 -53.687 1.00 45.00 90 GLY A O 1
ATOM 671 N N . ALA A 1 91 ? -0.166 -10.869 -53.035 1.00 47.53 91 ALA A N 1
ATOM 672 C CA . ALA A 1 91 ? -0.814 -11.348 -54.257 1.00 47.53 91 ALA A CA 1
ATOM 673 C C . ALA A 1 91 ? -0.063 -11.291 -55.608 1.00 47.53 91 ALA A C 1
ATOM 675 O O . ALA A 1 91 ? 0.150 -10.248 -56.219 1.00 47.53 91 ALA A O 1
ATOM 676 N N . ALA A 1 92 ? 0.164 -12.500 -56.123 1.00 49.38 92 ALA A N 1
ATOM 677 C CA . ALA A 1 92 ? 0.191 -12.885 -57.527 1.00 49.38 92 ALA A CA 1
ATOM 678 C C . ALA A 1 92 ? -0.529 -11.935 -58.510 1.00 49.38 92 ALA A C 1
ATOM 680 O O . ALA A 1 92 ? -1.735 -11.713 -58.408 1.00 49.38 92 ALA A O 1
ATOM 681 N N . ALA A 1 93 ? 0.191 -11.531 -59.558 1.00 48.41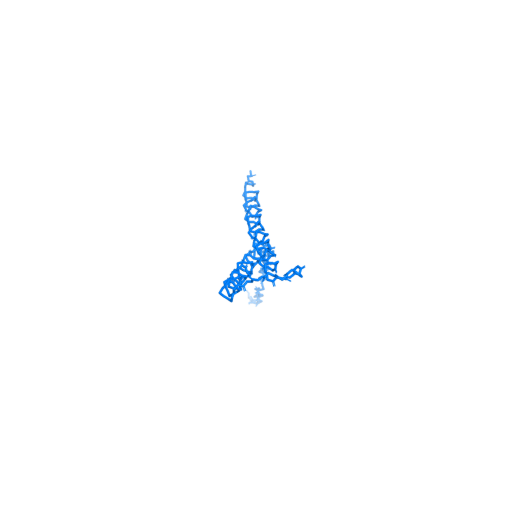 93 ALA A N 1
ATOM 682 C CA . ALA A 1 93 ? -0.388 -11.231 -60.863 1.00 48.41 93 ALA A CA 1
ATOM 683 C C . ALA A 1 93 ? 0.105 -12.293 -61.858 1.00 48.41 93 ALA A C 1
ATOM 685 O O . ALA A 1 93 ? 1.239 -12.264 -62.332 1.00 48.41 93 ALA A O 1
ATOM 686 N N . VAL A 1 94 ? -0.761 -13.271 -62.114 1.00 49.22 94 VAL A N 1
ATOM 687 C CA . VAL A 1 94 ? -0.669 -14.212 -63.232 1.00 49.22 94 VAL A CA 1
ATOM 688 C C . VAL A 1 94 ? -1.355 -13.571 -64.440 1.00 49.22 94 VAL A C 1
ATOM 690 O O . VAL A 1 94 ? -2.493 -13.129 -64.318 1.00 49.22 94 VAL A O 1
ATOM 693 N N . GLY A 1 95 ? -0.694 -13.615 -65.602 1.00 46.50 95 GLY A N 1
ATOM 694 C CA . GLY A 1 95 ? -1.339 -13.601 -66.920 1.00 46.50 95 GLY A CA 1
ATOM 695 C C . GLY A 1 95 ? -1.148 -12.333 -67.760 1.00 46.50 95 GLY A C 1
ATOM 696 O O . GLY A 1 95 ? -1.778 -11.316 -67.511 1.00 46.50 95 GLY A O 1
ATOM 697 N N . SER A 1 96 ? -0.379 -12.423 -68.845 1.00 40.00 96 SER A N 1
ATOM 698 C CA . SER A 1 96 ? -0.970 -12.701 -70.162 1.00 40.00 96 SER A CA 1
ATOM 699 C C . SER A 1 96 ? 0.125 -12.889 -71.209 1.00 40.00 96 SER A C 1
ATOM 701 O O . SER A 1 96 ? 1.017 -12.059 -71.354 1.00 40.00 96 SER A O 1
ATOM 703 N N . ALA A 1 97 ? 0.012 -13.989 -71.948 1.00 41.78 97 ALA A N 1
ATOM 704 C CA . ALA A 1 97 ? 0.610 -14.157 -73.262 1.00 41.78 97 ALA A CA 1
ATOM 705 C C . ALA A 1 97 ? 0.131 -13.041 -74.206 1.00 41.78 97 ALA A C 1
ATOM 707 O O . ALA A 1 97 ? -1.057 -12.717 -74.162 1.00 41.78 97 ALA A O 1
ATOM 708 N N . VAL A 1 98 ? 1.043 -12.470 -75.002 1.00 50.66 98 VAL A N 1
ATOM 709 C CA . VAL A 1 98 ? 1.122 -12.518 -76.481 1.00 50.66 98 VAL A CA 1
ATOM 710 C C . VAL A 1 98 ? 2.563 -12.191 -76.867 1.00 50.66 98 VAL A C 1
ATOM 712 O O . VAL A 1 98 ? 3.112 -11.231 -76.283 1.00 50.66 98 VAL A O 1
#

Foldseek 3Di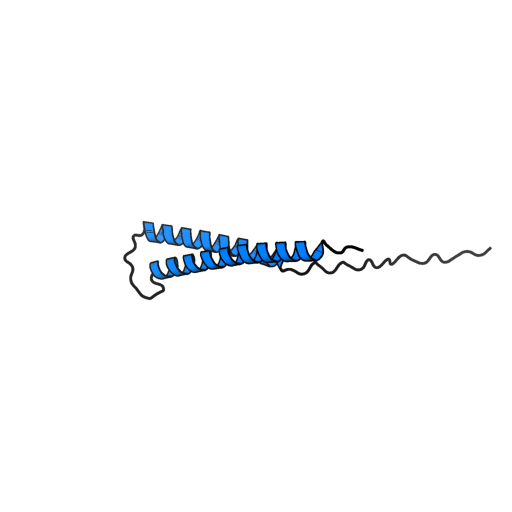:
DDPPPPVVVVVVLVVLLVVLVVLLVVLVVLLVVLCVCVCVVVDDNPDDPVVPVVSVVSNVVSVVSNVVSVVVSCVSVDPDPPPPPPPPPDDDDDDDDD

Mean predicted aligned error: 11.93 Å

Nearest PDB structures (foldseek):
  5u0p-assembly1_V  TM=8.298E-01  e=7.461E-01  Schizosaccharomyces pombe
  5n9j-assembly1_Z  TM=6.364E-01  e=2.070E+00  Schizosaccharomyces pombe
  4bne-assembly1_B  TM=7.772E-01  e=6.099E+00  Gallus gallus
  2efl-assembly1_A-2  TM=7.487E-01  e=8.234E+00  Homo sapiens